Protein AF-A0ABD0P4D9-F1 (afdb_monomer_lite)

Foldseek 3Di:
DVQLVVCVVVVPQQSNVVVVVVVVVVVQVVQCVDVVRHDPDDPVNVVVVVVQVVVCVVVVTRD

Organism: Cirrhinus mrigala (NCBI:txid683832)

Secondary structure (DSSP, 8-state):
-HHHHHHHHHT-HHHHHHHHHHHHHHHHHHHHHSSSPP----HHHHHHHHHHHHHHHHHTS--

Sequence (63 aa):
MEEMIRVIRQRDFPAFGELTMKDSNQFHAICLDTYPPIFYLNHISHRIISLVHRYNQYYGETR

Structure (mmCIF, N/CA/C/O backbone):
data_AF-A0ABD0P4D9-F1
#
_entry.id   AF-A0ABD0P4D9-F1
#
loop_
_atom_site.group_PDB
_atom_site.id
_atom_site.type_symbol
_atom_site.label_atom_id
_atom_site.label_alt_id
_atom_site.label_comp_id
_atom_site.label_asym_id
_atom_site.label_entity_id
_atom_site.label_seq_id
_atom_site.pdbx_PDB_ins_code
_atom_site.Cartn_x
_atom_site.Cartn_y
_atom_site.Cartn_z
_atom_site.occupancy
_atom_site.B_iso_or_equiv
_atom_site.auth_seq_id
_atom_site.auth_comp_id
_atom_site.auth_asym_id
_atom_site.auth_atom_id
_atom_site.pdbx_PDB_model_num
ATOM 1 N N . MET A 1 1 ? 1.723 14.734 5.200 1.00 76.75 1 MET A N 1
ATOM 2 C CA . MET A 1 1 ? 2.479 14.545 6.464 1.00 76.75 1 MET A CA 1
ATOM 3 C C . MET A 1 1 ? 1.664 14.938 7.697 1.00 76.75 1 MET A C 1
ATOM 5 O O . MET A 1 1 ? 1.648 14.181 8.657 1.00 76.75 1 MET A O 1
ATOM 9 N N . GLU A 1 2 ? 0.946 16.067 7.672 1.00 93.81 2 GLU A N 1
ATOM 10 C CA . GLU A 1 2 ? 0.062 16.491 8.777 1.00 93.81 2 GLU A CA 1
ATOM 11 C C . GLU A 1 2 ? -0.974 15.428 9.171 1.00 93.81 2 GLU A C 1
ATOM 13 O O . GLU A 1 2 ? -1.199 15.174 10.352 1.00 93.81 2 GLU A O 1
ATOM 18 N N . GLU A 1 3 ? -1.544 14.746 8.178 1.00 95.19 3 GLU A N 1
ATOM 19 C CA . GLU A 1 3 ? -2.496 13.658 8.388 1.00 95.19 3 GLU A CA 1
ATOM 20 C C . GLU A 1 3 ? -1.892 12.467 9.153 1.00 95.19 3 GLU A C 1
ATOM 22 O O . GLU A 1 3 ? -2.509 11.982 10.098 1.00 95.19 3 GLU A O 1
ATOM 27 N N . MET A 1 4 ? -0.651 12.072 8.842 1.00 96.81 4 MET A N 1
ATOM 28 C CA . MET A 1 4 ? 0.070 11.022 9.575 1.00 96.81 4 MET A CA 1
ATOM 29 C C . MET A 1 4 ? 0.273 11.408 11.051 1.00 96.81 4 MET A C 1
ATOM 31 O O . MET A 1 4 ? 0.033 10.615 11.958 1.00 96.81 4 MET A O 1
ATOM 35 N N . ILE A 1 5 ? 0.655 12.661 11.318 1.00 97.38 5 ILE A N 1
ATOM 36 C CA . ILE A 1 5 ? 0.823 13.161 12.693 1.00 97.38 5 ILE A CA 1
ATOM 37 C C . ILE A 1 5 ? -0.511 13.123 13.450 1.00 97.38 5 ILE A C 1
ATOM 39 O O . ILE A 1 5 ? -0.547 12.750 14.626 1.00 97.38 5 ILE A O 1
ATOM 43 N N . ARG A 1 6 ? -1.609 13.499 12.784 1.00 98.06 6 ARG A N 1
ATOM 44 C CA . ARG A 1 6 ? -2.955 13.490 13.364 1.00 98.06 6 ARG A CA 1
ATOM 45 C C . ARG A 1 6 ? -3.367 12.081 13.794 1.00 98.06 6 ARG A C 1
ATOM 47 O O . ARG A 1 6 ? -3.730 11.908 14.957 1.00 98.06 6 ARG A O 1
ATOM 54 N N . VAL A 1 7 ? -3.260 11.090 12.906 1.00 97.50 7 VAL A N 1
ATOM 55 C CA . VAL A 1 7 ? -3.691 9.708 13.197 1.00 97.50 7 VAL A CA 1
ATOM 56 C C . VAL A 1 7 ? -2.834 9.052 14.282 1.00 97.50 7 VAL A C 1
ATOM 58 O O . VAL A 1 7 ? -3.369 8.361 15.146 1.00 97.50 7 VAL A O 1
ATOM 61 N N . ILE A 1 8 ? -1.529 9.357 14.337 1.00 97.56 8 ILE A N 1
ATOM 62 C CA . ILE A 1 8 ? -0.642 8.890 15.416 1.00 97.56 8 ILE A CA 1
ATOM 63 C C . ILE A 1 8 ? -1.082 9.468 16.765 1.00 97.56 8 ILE A C 1
ATOM 65 O O . ILE A 1 8 ? -1.211 8.733 17.745 1.00 97.56 8 ILE A O 1
ATOM 69 N N . ARG A 1 9 ? -1.346 10.781 16.833 1.00 97.75 9 ARG A N 1
ATOM 70 C CA . ARG A 1 9 ? -1.807 11.436 18.072 1.00 97.75 9 ARG A CA 1
ATOM 71 C C . ARG A 1 9 ? -3.154 10.893 18.545 1.00 97.75 9 ARG A C 1
ATOM 73 O O . ARG A 1 9 ? -3.366 10.778 19.748 1.00 97.75 9 ARG A O 1
ATOM 80 N N . GLN A 1 10 ? -4.037 10.555 17.609 1.00 97.81 10 GLN A N 1
ATOM 81 C CA . GLN A 1 10 ? -5.355 9.979 17.884 1.00 97.81 10 GLN A CA 1
ATOM 82 C C . GLN A 1 10 ? -5.315 8.471 18.168 1.00 97.81 10 GLN A C 1
ATOM 84 O O . GLN A 1 10 ? -6.320 7.924 18.610 1.00 97.81 10 GLN A O 1
ATOM 89 N N . ARG A 1 11 ? -4.164 7.811 17.967 1.00 96.75 11 ARG A N 1
ATOM 90 C CA . ARG A 1 11 ? -4.012 6.347 18.042 1.00 96.75 11 ARG A CA 1
ATOM 91 C C . ARG A 1 11 ? -4.984 5.608 17.110 1.00 96.75 11 ARG A C 1
ATOM 93 O O . ARG A 1 11 ? -5.448 4.518 17.431 1.00 96.75 11 ARG A O 1
ATOM 100 N N . ASP A 1 12 ? -5.274 6.209 15.959 1.00 97.50 12 ASP A N 1
ATOM 101 C CA . ASP A 1 12 ? -6.141 5.640 14.930 1.00 97.50 12 ASP A CA 1
ATOM 102 C C . ASP A 1 12 ? -5.329 4.663 14.073 1.00 97.50 12 ASP A C 1
ATOM 104 O O . ASP A 1 12 ? -4.664 5.052 13.109 1.00 97.50 12 ASP A O 1
ATOM 108 N N . PHE A 1 13 ? -5.320 3.392 14.485 1.00 96.62 13 PHE A N 1
ATOM 109 C CA . PHE A 1 13 ? -4.579 2.345 13.787 1.00 96.62 13 PHE A CA 1
ATOM 110 C C . PHE A 1 13 ? -5.120 2.064 12.378 1.00 96.62 13 PHE A C 1
ATOM 112 O O . PHE A 1 13 ? -4.296 1.976 11.466 1.00 96.62 13 PHE A O 1
ATOM 119 N N . PRO A 1 14 ? -6.446 1.969 12.142 1.00 96.81 14 PRO A N 1
ATOM 120 C CA . PRO A 1 14 ? -6.955 1.753 10.795 1.00 96.81 14 PRO A CA 1
ATOM 121 C C . PRO A 1 14 ? -6.505 2.824 9.797 1.00 96.81 14 PRO A C 1
ATOM 123 O O . PRO A 1 14 ? -5.982 2.486 8.730 1.00 96.81 14 PRO A O 1
ATOM 126 N N . ALA A 1 15 ? -6.633 4.104 10.163 1.00 96.56 15 ALA A N 1
ATOM 127 C CA . ALA A 1 15 ? -6.207 5.203 9.303 1.00 96.56 15 ALA A CA 1
ATOM 128 C C . ALA A 1 15 ? -4.681 5.251 9.153 1.00 96.56 15 ALA A C 1
ATOM 130 O O . ALA A 1 15 ? -4.171 5.459 8.052 1.00 96.56 15 ALA A O 1
ATOM 131 N N . PHE A 1 16 ? -3.939 5.014 10.240 1.00 97.69 16 PHE A N 1
ATOM 132 C CA . PHE A 1 16 ? -2.481 4.901 10.203 1.00 97.69 16 PHE A CA 1
ATOM 133 C C . PHE A 1 16 ? -2.026 3.811 9.227 1.00 97.69 16 PHE A C 1
ATOM 135 O O . PHE A 1 16 ? -1.225 4.085 8.336 1.00 97.69 16 PHE A O 1
ATOM 142 N N . GLY A 1 17 ? -2.571 2.600 9.350 1.00 97.31 17 GLY A N 1
ATOM 143 C CA . GLY A 1 17 ? -2.200 1.469 8.510 1.00 97.31 17 GLY A CA 1
ATOM 144 C C . GLY A 1 17 ? -2.516 1.716 7.036 1.00 97.31 17 GLY A C 1
ATOM 145 O O . GLY A 1 17 ? -1.683 1.429 6.177 1.00 97.31 17 GLY A O 1
ATOM 146 N N . GLU A 1 18 ? -3.672 2.310 6.726 1.00 96.44 18 GLU A N 1
ATOM 147 C CA . GLU A 1 18 ? -4.019 2.676 5.350 1.00 96.44 18 GLU A CA 1
ATOM 148 C C . GLU A 1 18 ? -3.043 3.704 4.760 1.00 96.44 18 GLU A C 1
ATOM 150 O O . GLU A 1 18 ? -2.549 3.517 3.644 1.00 96.44 18 GLU A O 1
ATOM 155 N N . LEU A 1 19 ? -2.724 4.765 5.507 1.00 97.44 19 LEU A N 1
ATOM 156 C CA . LEU A 1 19 ? -1.778 5.790 5.067 1.00 97.44 19 LEU A CA 1
ATOM 157 C C . LEU A 1 19 ? -0.375 5.214 4.865 1.00 97.44 19 LEU A C 1
ATOM 159 O O . LEU A 1 19 ? 0.242 5.476 3.836 1.00 97.44 19 LEU A O 1
ATOM 163 N N . THR A 1 20 ? 0.111 4.395 5.801 1.00 97.81 20 THR A N 1
ATOM 164 C CA . THR A 1 20 ? 1.419 3.734 5.698 1.00 97.81 20 THR A CA 1
ATOM 165 C C . THR A 1 20 ? 1.497 2.829 4.470 1.00 97.81 20 THR A C 1
ATOM 167 O O . THR A 1 20 ? 2.484 2.882 3.735 1.00 97.81 20 THR A O 1
ATOM 170 N N . MET A 1 21 ? 0.460 2.023 4.207 1.00 98.00 21 MET A N 1
ATOM 171 C CA . MET A 1 21 ? 0.422 1.162 3.020 1.00 98.00 21 MET A CA 1
ATOM 172 C C . MET A 1 21 ? 0.429 1.986 1.723 1.00 98.00 21 MET A C 1
ATOM 174 O O . MET A 1 21 ? 1.164 1.654 0.792 1.00 98.00 21 MET A O 1
ATOM 178 N N . LYS A 1 22 ? -0.350 3.075 1.654 1.00 97.69 22 LYS A N 1
ATOM 179 C CA . LYS A 1 22 ? -0.393 3.958 0.474 1.00 97.69 22 LYS A CA 1
ATOM 180 C C . LYS A 1 22 ? 0.945 4.646 0.213 1.00 97.69 22 LYS A C 1
ATOM 182 O O . LYS A 1 22 ? 1.409 4.630 -0.924 1.00 97.69 22 LYS A O 1
ATOM 187 N N . ASP A 1 23 ? 1.568 5.202 1.247 1.00 98.00 23 ASP A N 1
ATOM 188 C CA . ASP A 1 23 ? 2.839 5.927 1.134 1.00 98.00 23 ASP A CA 1
ATOM 189 C C . ASP A 1 23 ? 3.986 4.991 0.711 1.00 98.00 23 ASP A C 1
ATOM 191 O O . ASP A 1 23 ? 4.745 5.301 -0.208 1.00 98.00 23 ASP A O 1
ATOM 195 N N . SER A 1 24 ? 4.039 3.775 1.276 1.00 98.25 24 SER A N 1
ATOM 196 C CA . SER A 1 24 ? 4.987 2.736 0.848 1.00 98.25 24 SER A CA 1
ATOM 197 C C . SER A 1 24 ? 4.795 2.348 -0.625 1.00 98.25 24 SER A C 1
ATOM 199 O O . SER A 1 24 ? 5.772 2.279 -1.376 1.00 98.25 24 SER A O 1
ATOM 201 N N . ASN A 1 25 ? 3.549 2.147 -1.070 1.00 98.12 25 ASN A N 1
ATOM 202 C CA . ASN A 1 25 ? 3.253 1.834 -2.470 1.00 98.12 25 ASN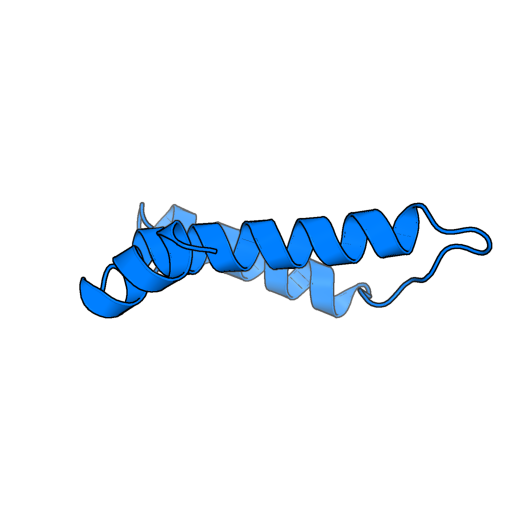 A CA 1
ATOM 203 C C . ASN A 1 25 ? 3.662 2.975 -3.409 1.00 98.12 25 ASN A C 1
ATOM 205 O O . ASN A 1 25 ? 4.234 2.719 -4.467 1.00 98.12 25 ASN A O 1
ATOM 209 N N . GLN A 1 26 ? 3.399 4.225 -3.023 1.00 98.50 26 GLN A N 1
ATOM 210 C CA . GLN A 1 26 ? 3.761 5.394 -3.820 1.00 98.50 26 GLN A CA 1
ATOM 211 C C . GLN A 1 26 ? 5.279 5.549 -3.947 1.00 98.50 26 GLN A C 1
ATOM 213 O O . GLN A 1 26 ? 5.770 5.813 -5.043 1.00 98.50 26 GLN A O 1
ATOM 218 N N . PHE A 1 27 ? 6.030 5.324 -2.866 1.00 98.31 27 PHE A N 1
ATOM 219 C CA . PHE A 1 27 ? 7.491 5.302 -2.917 1.00 98.31 27 PHE A CA 1
ATOM 220 C C . PHE A 1 27 ? 8.000 4.275 -3.938 1.00 98.31 27 PHE A C 1
A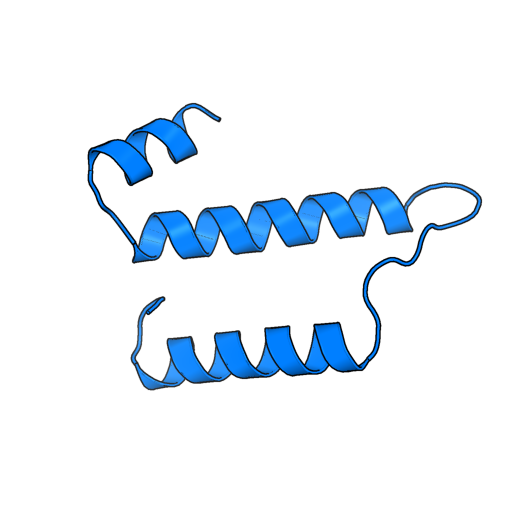TOM 222 O O . PHE A 1 27 ? 8.779 4.617 -4.828 1.00 98.31 27 PHE A O 1
ATOM 229 N N . HIS A 1 28 ? 7.509 3.034 -3.872 1.00 98.38 28 HIS A N 1
ATOM 230 C CA . HIS A 1 28 ? 7.912 1.991 -4.815 1.00 98.38 28 HIS A CA 1
ATOM 231 C C . HIS A 1 28 ? 7.442 2.254 -6.254 1.00 98.38 28 HIS A C 1
ATOM 233 O O . HIS A 1 28 ? 8.142 1.869 -7.189 1.00 98.38 28 HIS A O 1
ATOM 239 N N . ALA A 1 29 ? 6.310 2.936 -6.449 1.00 98.44 29 ALA A N 1
ATOM 240 C CA . ALA A 1 29 ? 5.857 3.370 -7.768 1.00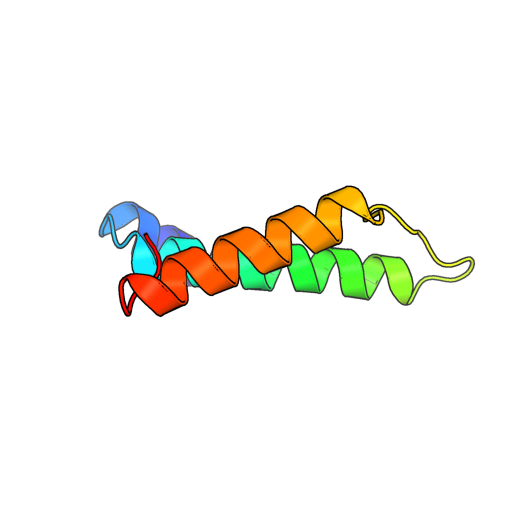 98.44 29 ALA A CA 1
ATOM 241 C C . ALA A 1 29 ? 6.799 4.420 -8.378 1.00 98.44 29 ALA A C 1
ATOM 243 O O . ALA A 1 29 ? 7.154 4.308 -9.547 1.00 98.44 29 ALA A O 1
ATOM 244 N N . ILE A 1 30 ? 7.269 5.387 -7.582 1.00 98.25 30 ILE A N 1
ATOM 245 C CA . ILE A 1 30 ? 8.259 6.379 -8.028 1.00 98.25 30 ILE A CA 1
ATOM 246 C C . ILE A 1 30 ? 9.593 5.699 -8.362 1.00 98.25 30 ILE A C 1
ATOM 248 O O . ILE A 1 30 ? 10.207 6.037 -9.366 1.00 98.25 30 ILE A O 1
ATOM 252 N N . CYS A 1 31 ? 10.031 4.709 -7.573 1.00 98.12 31 CYS A N 1
ATOM 253 C CA . CYS A 1 31 ? 11.222 3.913 -7.899 1.00 98.12 31 CYS A CA 1
ATOM 254 C C . CYS A 1 31 ? 11.084 3.146 -9.222 1.00 98.12 31 CYS A C 1
ATOM 256 O O . CYS A 1 31 ? 12.059 3.003 -9.953 1.00 98.12 31 CYS A O 1
ATOM 258 N N . LEU A 1 32 ? 9.886 2.651 -9.537 1.00 98.19 32 LEU A N 1
ATOM 259 C CA . LEU A 1 32 ? 9.620 1.966 -10.800 1.00 98.19 32 LEU A CA 1
ATOM 260 C C . LEU A 1 32 ? 9.643 2.927 -12.001 1.00 98.19 32 LEU A C 1
ATOM 262 O O . LEU A 1 32 ? 10.012 2.511 -13.095 1.00 98.19 32 LEU A O 1
ATOM 266 N N . ASP A 1 33 ? 9.268 4.189 -11.791 1.00 98.31 33 ASP A N 1
ATOM 267 C CA . ASP A 1 33 ? 9.211 5.237 -12.820 1.00 98.31 33 ASP A CA 1
ATOM 268 C C . ASP A 1 33 ? 10.593 5.832 -13.175 1.00 98.31 33 ASP A C 1
ATOM 270 O O . ASP A 1 33 ? 10.730 6.577 -14.145 1.00 98.31 33 ASP A O 1
ATOM 274 N N . THR A 1 34 ? 11.656 5.510 -12.425 1.00 98.56 34 THR A N 1
ATOM 275 C CA . THR A 1 34 ? 13.012 5.999 -12.730 1.00 98.56 34 THR A CA 1
ATOM 276 C C . THR A 1 34 ? 13.613 5.347 -13.980 1.00 98.56 34 THR A C 1
ATOM 278 O O . THR A 1 34 ? 13.199 4.275 -14.417 1.00 98.56 34 THR A O 1
ATOM 281 N N . TYR A 1 35 ? 14.673 5.955 -14.529 1.00 96.19 35 TYR A N 1
ATOM 282 C CA . TYR A 1 35 ? 15.459 5.372 -15.619 1.00 96.19 35 TYR A CA 1
ATOM 283 C C . TYR A 1 35 ? 16.959 5.287 -15.260 1.00 96.19 35 TYR A C 1
ATOM 285 O O . TYR A 1 35 ? 17.599 6.331 -15.113 1.00 96.19 35 TYR A O 1
ATOM 293 N N . PRO A 1 36 ? 17.546 4.077 -15.141 1.00 95.94 36 PRO A N 1
ATOM 294 C CA . PRO A 1 36 ? 16.881 2.774 -15.227 1.00 95.94 36 PRO A CA 1
ATOM 295 C C . PRO A 1 36 ? 15.888 2.551 -14.064 1.00 95.94 36 PRO A C 1
ATOM 297 O O . PRO A 1 36 ? 16.029 3.181 -13.010 1.00 95.94 36 PRO A O 1
ATOM 300 N N . PRO A 1 37 ? 14.883 1.675 -14.237 1.00 97.75 37 PRO A N 1
ATOM 301 C CA . PRO A 1 37 ? 13.895 1.395 -13.194 1.00 97.75 37 PRO A CA 1
ATOM 302 C C . PRO A 1 37 ? 14.534 0.712 -11.981 1.00 97.75 37 PRO A C 1
ATOM 304 O O . PRO A 1 37 ? 15.379 -0.177 -12.127 1.00 97.75 37 PRO A O 1
ATOM 307 N N . ILE A 1 38 ? 14.110 1.106 -10.777 1.00 98.44 38 ILE A N 1
ATOM 308 C CA . ILE A 1 38 ? 14.585 0.544 -9.508 1.00 98.44 38 ILE A CA 1
ATOM 309 C C . ILE A 1 38 ? 13.532 -0.411 -8.937 1.00 98.44 38 ILE A C 1
ATOM 311 O O . ILE A 1 38 ? 12.418 -0.016 -8.595 1.00 98.44 38 ILE A O 1
ATOM 315 N N . PHE A 1 39 ? 13.917 -1.675 -8.751 1.00 97.81 39 PHE A N 1
ATOM 316 C CA . PHE A 1 39 ? 13.055 -2.716 -8.188 1.00 97.81 39 PHE A CA 1
ATOM 317 C C . PHE A 1 39 ? 13.494 -3.089 -6.770 1.00 97.81 39 PHE A C 1
ATOM 319 O O . PHE A 1 39 ? 14.456 -3.831 -6.583 1.00 97.81 39 PHE A O 1
ATOM 326 N N . TYR A 1 40 ? 12.764 -2.603 -5.764 1.00 98.31 40 TYR A N 1
ATOM 327 C CA . TYR A 1 40 ? 12.960 -3.017 -4.367 1.00 98.31 40 TYR A CA 1
ATOM 328 C C . TYR A 1 40 ? 12.066 -4.190 -3.959 1.00 98.31 40 TYR A C 1
ATOM 330 O O . TYR A 1 40 ? 12.487 -5.060 -3.196 1.00 98.31 40 TYR A O 1
ATOM 338 N N . LEU A 1 41 ? 10.823 -4.211 -4.444 1.00 98.06 41 LEU A N 1
ATOM 339 C CA . LEU A 1 41 ? 9.862 -5.256 -4.110 1.00 98.06 41 LEU A CA 1
ATOM 340 C C . LEU A 1 41 ? 10.126 -6.500 -4.953 1.00 98.06 41 LEU A C 1
ATOM 342 O O . LEU A 1 41 ? 10.300 -6.422 -6.167 1.00 98.06 41 LEU A O 1
ATOM 346 N N . ASN A 1 42 ? 10.127 -7.658 -4.299 1.00 97.75 42 ASN A N 1
ATOM 347 C CA . ASN A 1 42 ? 10.250 -8.948 -4.964 1.00 97.75 42 ASN A CA 1
ATOM 348 C C . ASN A 1 42 ? 8.974 -9.785 -4.779 1.00 97.75 42 ASN A C 1
ATOM 350 O O . ASN A 1 42 ? 8.002 -9.372 -4.141 1.00 97.75 42 ASN A O 1
ATOM 354 N N . HIS A 1 43 ? 8.973 -10.999 -5.329 1.00 98.00 43 HIS A N 1
ATOM 355 C CA . HIS A 1 43 ? 7.821 -11.899 -5.257 1.00 98.00 43 HIS A CA 1
ATOM 356 C C . HIS A 1 43 ? 7.370 -12.215 -3.815 1.00 98.00 43 HIS A C 1
ATOM 358 O O . HIS A 1 43 ? 6.173 -12.370 -3.576 1.00 98.00 43 HIS A O 1
ATOM 364 N N . ILE A 1 44 ? 8.289 -12.283 -2.844 1.00 98.56 44 ILE A N 1
ATOM 365 C CA . ILE A 1 44 ? 7.945 -12.473 -1.428 1.00 98.56 44 ILE A CA 1
ATOM 366 C C . ILE A 1 44 ? 7.263 -11.221 -0.881 1.00 98.56 44 ILE A C 1
ATOM 368 O O . ILE A 1 44 ? 6.219 -11.343 -0.242 1.00 98.56 44 ILE A O 1
ATOM 372 N N . SER A 1 45 ? 7.781 -10.029 -1.192 1.00 98.38 45 SER A N 1
ATOM 373 C CA . SER A 1 45 ? 7.155 -8.759 -0.807 1.00 98.38 45 SER A CA 1
ATOM 374 C C . SER A 1 45 ? 5.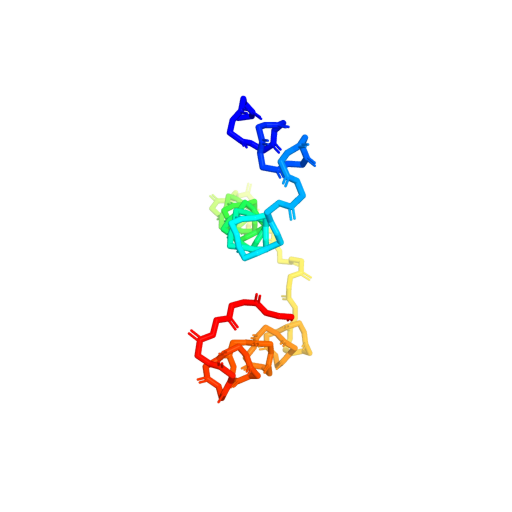698 -8.689 -1.281 1.00 98.38 45 SER A C 1
ATOM 376 O O . SER A 1 45 ? 4.800 -8.413 -0.488 1.00 98.38 45 SER A O 1
ATOM 378 N N . HIS A 1 46 ? 5.431 -9.039 -2.544 1.00 98.19 46 HIS A N 1
ATOM 379 C CA . HIS A 1 46 ? 4.069 -9.048 -3.093 1.00 98.19 46 HIS A CA 1
ATOM 380 C C . HIS A 1 46 ? 3.149 -10.087 -2.432 1.00 98.19 46 HIS A C 1
ATOM 382 O O . HIS A 1 46 ? 1.958 -9.823 -2.233 1.00 98.19 46 HIS A O 1
ATOM 388 N N . ARG A 1 47 ? 3.681 -11.257 -2.047 1.00 98.62 47 ARG A N 1
ATOM 389 C CA . ARG A 1 47 ? 2.918 -12.265 -1.290 1.00 98.62 47 ARG A CA 1
ATOM 390 C C . ARG A 1 47 ? 2.548 -11.768 0.107 1.00 98.62 47 ARG A C 1
ATOM 392 O O . ARG A 1 47 ? 1.426 -12.020 0.539 1.00 98.62 47 ARG A O 1
ATOM 399 N N . ILE A 1 48 ? 3.448 -11.051 0.781 1.00 98.56 48 ILE A N 1
ATOM 400 C CA . ILE A 1 48 ? 3.182 -10.448 2.096 1.00 98.56 48 ILE A CA 1
ATOM 401 C C . ILE A 1 48 ? 2.108 -9.363 1.976 1.00 98.56 48 ILE A C 1
ATOM 403 O O . ILE A 1 48 ? 1.128 -9.411 2.713 1.00 98.56 48 ILE A O 1
ATOM 407 N N . ILE A 1 49 ? 2.225 -8.451 1.004 1.00 98.25 49 ILE A N 1
ATOM 408 C CA . ILE A 1 49 ? 1.210 -7.415 0.740 1.00 98.25 49 ILE A CA 1
ATOM 409 C C . ILE A 1 49 ? -0.169 -8.057 0.524 1.00 98.25 49 ILE A C 1
ATOM 411 O O . ILE A 1 49 ? -1.155 -7.677 1.155 1.00 98.25 49 ILE A O 1
ATOM 415 N N . SER A 1 50 ? -0.231 -9.099 -0.311 1.00 98.31 50 SER A N 1
ATOM 416 C CA . SER A 1 50 ? -1.476 -9.828 -0.585 1.00 98.31 50 SER A CA 1
ATOM 417 C C . SER A 1 50 ? -2.064 -10.492 0.666 1.00 98.31 50 SER A C 1
ATOM 419 O O . SER A 1 50 ? -3.282 -10.518 0.836 1.00 98.31 50 SER A O 1
ATOM 421 N N . LEU A 1 51 ? -1.215 -11.040 1.541 1.00 98.44 51 LEU A N 1
ATOM 422 C CA . LEU A 1 51 ? -1.638 -11.643 2.805 1.00 98.44 51 LEU A CA 1
ATOM 423 C C . LEU A 1 51 ? -2.239 -10.596 3.749 1.00 98.44 51 LEU A C 1
ATOM 425 O O . LEU A 1 51 ? -3.321 -10.830 4.281 1.00 98.44 51 LEU A O 1
ATOM 429 N N . VAL A 1 52 ? -1.576 -9.450 3.918 1.00 98.06 52 VAL A N 1
ATOM 430 C CA . VAL A 1 52 ? -2.045 -8.363 4.793 1.00 98.06 52 VAL A CA 1
ATOM 431 C C . VAL A 1 52 ? -3.398 -7.828 4.321 1.00 98.06 52 VAL A C 1
ATOM 433 O O . VAL A 1 52 ? -4.320 -7.711 5.123 1.00 98.06 52 VAL A O 1
ATOM 436 N N . HIS A 1 53 ? -3.578 -7.598 3.016 1.00 97.75 53 HIS A N 1
ATOM 437 C CA . HIS A 1 53 ? -4.877 -7.164 2.488 1.00 97.75 53 HIS A CA 1
ATOM 438 C C . HIS A 1 53 ? -5.991 -8.188 2.738 1.00 97.75 53 HIS A C 1
ATOM 440 O O . HIS A 1 53 ? -7.093 -7.803 3.124 1.00 97.75 53 HIS A O 1
ATOM 446 N N . ARG A 1 54 ? -5.714 -9.489 2.569 1.00 98.00 54 ARG A N 1
ATOM 447 C CA . ARG A 1 54 ? -6.687 -10.554 2.873 1.00 98.00 54 ARG A CA 1
ATOM 448 C C . ARG A 1 54 ? -7.022 -10.624 4.359 1.00 98.00 54 ARG A C 1
ATOM 450 O O . ARG A 1 54 ? -8.180 -10.835 4.702 1.00 98.00 54 ARG A O 1
ATOM 457 N N . TYR A 1 55 ? -6.026 -10.451 5.223 1.00 97.94 55 TYR A N 1
ATOM 458 C CA . TYR A 1 55 ? -6.215 -10.418 6.669 1.00 97.94 55 TYR A CA 1
ATOM 459 C C . TYR A 1 55 ? -7.123 -9.249 7.075 1.00 97.94 55 TYR A C 1
ATOM 461 O O . TYR A 1 55 ? -8.149 -9.467 7.714 1.00 97.94 55 TYR A O 1
ATOM 469 N N . ASN A 1 56 ? -6.828 -8.037 6.601 1.00 96.94 56 ASN A N 1
ATOM 470 C CA . ASN A 1 56 ? -7.654 -6.855 6.863 1.00 96.94 56 ASN A CA 1
ATOM 471 C C . ASN A 1 56 ? -9.078 -7.023 6.318 1.00 96.94 56 ASN A C 1
ATOM 473 O O . ASN A 1 56 ? -10.052 -6.713 6.998 1.00 96.94 56 ASN A O 1
ATOM 477 N N . GLN A 1 57 ? -9.222 -7.588 5.115 1.00 96.38 57 GLN A N 1
ATOM 478 C CA . GLN A 1 57 ? -10.532 -7.877 4.533 1.00 96.38 57 GLN A CA 1
ATOM 479 C C . GLN A 1 57 ? -11.331 -8.882 5.373 1.00 96.38 57 GLN A C 1
ATOM 481 O O . GLN A 1 57 ? -12.534 -8.705 5.542 1.00 96.38 57 GLN A O 1
ATOM 486 N N . TYR A 1 58 ? -10.682 -9.919 5.911 1.00 97.31 58 TYR A N 1
ATOM 487 C CA . TYR A 1 58 ? -11.332 -10.908 6.772 1.00 97.31 58 TYR A CA 1
ATOM 488 C C . TYR A 1 58 ? -11.882 -10.282 8.062 1.00 97.31 58 TYR A C 1
ATOM 490 O O . TYR A 1 58 ? -12.974 -10.641 8.497 1.00 97.31 58 TYR A O 1
ATOM 498 N N . TYR A 1 59 ? -11.165 -9.319 8.647 1.00 95.31 59 TYR A N 1
ATOM 499 C CA . TYR A 1 59 ? -11.613 -8.602 9.846 1.00 95.31 59 TYR A CA 1
ATOM 500 C C . TYR A 1 59 ? -12.496 -7.377 9.560 1.00 95.31 59 TYR A C 1
ATOM 502 O O . TYR A 1 59 ? -13.047 -6.804 10.498 1.00 95.31 59 TYR A O 1
ATOM 510 N N . GLY A 1 60 ? -12.657 -6.989 8.292 1.00 92.75 60 GLY A N 1
ATOM 511 C CA . GLY A 1 60 ? -13.481 -5.855 7.866 1.00 92.75 60 GLY A CA 1
ATOM 512 C C . GLY A 1 60 ? -12.858 -4.476 8.109 1.00 92.75 60 GLY A C 1
ATOM 513 O O . GLY A 1 60 ? -13.477 -3.470 7.774 1.00 92.75 60 GLY A O 1
ATOM 514 N N . GLU A 1 61 ? -11.646 -4.413 8.658 1.00 90.75 61 GLU A N 1
ATOM 515 C CA . GLU A 1 61 ? -10.889 -3.181 8.883 1.00 90.75 61 GLU A CA 1
ATOM 516 C C . GLU A 1 61 ? -9.380 -3.475 8.910 1.00 90.75 61 GLU A C 1
ATOM 518 O O . GLU A 1 61 ? -8.956 -4.625 9.043 1.00 90.75 61 GLU A O 1
ATOM 523 N N . THR A 1 62 ? -8.557 -2.435 8.785 1.00 92.88 62 THR A N 1
ATOM 524 C CA . THR A 1 62 ? -7.098 -2.561 8.908 1.00 92.88 62 THR A CA 1
ATOM 525 C C . THR A 1 62 ? -6.721 -2.865 10.362 1.00 92.88 62 THR A C 1
ATOM 527 O O . THR A 1 62 ? -6.963 -2.029 11.235 1.00 92.88 62 THR A O 1
ATOM 530 N N . ARG A 1 63 ? -6.143 -4.051 10.613 1.00 82.19 63 ARG A N 1
ATOM 531 C CA . ARG A 1 63 ? -5.807 -4.581 11.950 1.00 82.19 63 ARG A CA 1
ATOM 532 C C . ARG A 1 63 ? -4.394 -5.137 12.049 1.00 82.19 63 ARG A C 1
ATOM 534 O O . ARG A 1 63 ? -3.849 -5.575 11.015 1.00 82.19 63 ARG A O 1
#

pLDDT: mean 96.77, std 3.5, range [76.75, 98.62]
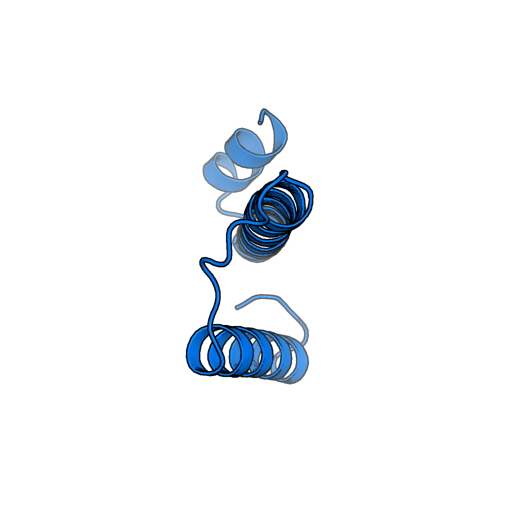
InterP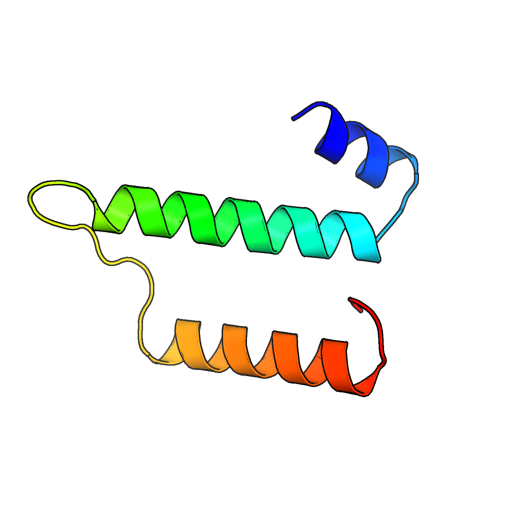ro domains:
  IPR036554 GHMP kinase, C-terminal domain superfamily [G3DSA:3.30.70.890] (1-63)
  IPR036554 GHMP kinase, C-terminal domain superfamily [SSF55060] (1-62)
  IPR041431 Mvd1, C-terminal [PF18376] (1-62)

Radius of gyration: 13.9 Å; chains: 1; bounding box: 30×29×34 Å